Protein AF-A0A9Q4IQU4-F1 (afdb_monomer)

pLDDT: mean 71.49, std 17.27, range [38.03, 88.25]

Sequence (71 aa):
MDGEQVCRYLGISGRTLQRLRSDHVITCSTINRKLYYSLTEIRRVLKERSPVGLYHPERLVEHSRFDKSGF

InterPro domains:
  IPR009061 Putative DNA-binding domain superfamily [SSF46955] (3-49)
  IPR041657 Helix-turn-helix domain, group 17 [PF12728] (4-50)

Secondary structure (DSSP, 8-state):
--HHHHHHHHT--HHHHHHHHHTTSS-EEEETTEEEE-HHHHHHHHHHH-SS----GGGSGGG-SS-----

Nearest PDB structures (foldseek):
  6ama-assembly1_B  T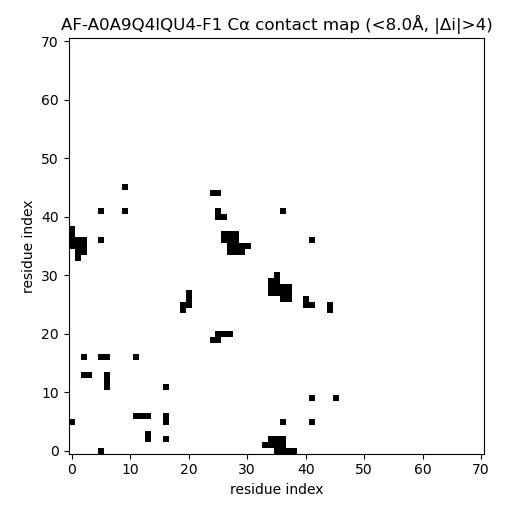M=8.020E-01  e=2.204E-01  Streptomyces venezuelae
  6amk-assembly1_B  TM=8.326E-01  e=3.080E-01  Streptomyces venezuelae
  8csh-assembly1_A  TM=7.474E-01  e=1.803E-01  unidentified plasmid
  2zhg-assembly1_A-2  TM=8.744E-01  e=4.603E-01  Escherichia coli K-12
  5gpe-assembly3_F  TM=8.156E-01  e=3.521E-01  Cupriavidus metallidurans CH34

Organism: Bacteroides fragilis (NCBI:txid817)

Foldseek 3Di:
DALVVLCVQLVHDSVVVVVCVVVVLFDWDQDPNGTHGDPVSSVVSSVVPDPDPPRDCVVVPPPPPPPDDDD

Solvent-accessible surface area (backbone atoms only — not comparable to full-atom values): 4616 Å² total; per-residue (Å²): 81,46,65,67,58,48,23,65,70,70,73,45,53,68,69,54,55,50,46,33,44,75,71,65,68,44,70,68,50,77,54,95,93,39,63,30,38,50,70,68,46,54,54,49,48,47,63,74,72,46,95,58,94,82,68,77,69,84,74,61,72,83,67,84,83,78,84,88,70,85,134

Structure (mmCIF, N/CA/C/O backbone):
data_AF-A0A9Q4IQU4-F1
#
_entry.id   AF-A0A9Q4IQU4-F1
#
loop_
_atom_site.group_PDB
_atom_site.id
_atom_site.type_symbol
_atom_site.label_atom_id
_atom_site.label_alt_id
_atom_site.label_comp_id
_atom_site.label_asym_id
_atom_site.label_entity_id
_atom_site.label_seq_id
_atom_site.pdbx_PDB_ins_code
_atom_site.Cartn_x
_atom_site.Cartn_y
_atom_site.Cartn_z
_atom_site.occupancy
_atom_site.B_iso_or_equiv
_atom_site.auth_seq_id
_atom_site.auth_comp_id
_atom_site.auth_asym_id
_atom_site.auth_atom_id
_atom_site.pdbx_PDB_model_num
ATOM 1 N N . MET A 1 1 ? 0.964 4.389 -7.582 1.00 76.81 1 MET A N 1
ATOM 2 C CA . MET A 1 1 ? 1.019 5.381 -6.483 1.00 76.81 1 MET A CA 1
ATOM 3 C C . MET A 1 1 ? 2.113 5.007 -5.499 1.00 76.81 1 MET A C 1
ATOM 5 O O . MET A 1 1 ? 2.254 3.824 -5.207 1.00 76.81 1 MET A O 1
ATOM 9 N N . ASP A 1 2 ? 2.889 5.969 -5.015 1.00 85.38 2 ASP A N 1
ATOM 10 C CA . ASP A 1 2 ? 3.914 5.762 -3.976 1.00 85.38 2 ASP A CA 1
ATOM 11 C C . ASP A 1 2 ? 3.303 5.734 -2.563 1.00 85.38 2 ASP A C 1
ATOM 13 O O . ASP A 1 2 ? 2.167 6.149 -2.339 1.00 85.38 2 ASP A O 1
ATOM 17 N N . GLY A 1 3 ? 4.055 5.196 -1.596 1.00 81.94 3 GLY A N 1
ATOM 18 C CA . GLY A 1 3 ? 3.559 4.940 -0.239 1.00 81.94 3 GLY A CA 1
ATOM 19 C C . GLY A 1 3 ? 3.041 6.180 0.497 1.00 81.94 3 GLY A C 1
ATOM 20 O O . GLY A 1 3 ? 2.097 6.070 1.273 1.00 81.94 3 GLY A O 1
ATOM 21 N N . GLU A 1 4 ? 3.600 7.359 0.227 1.00 83.81 4 GLU A N 1
ATOM 22 C CA . GLU A 1 4 ? 3.131 8.612 0.825 1.00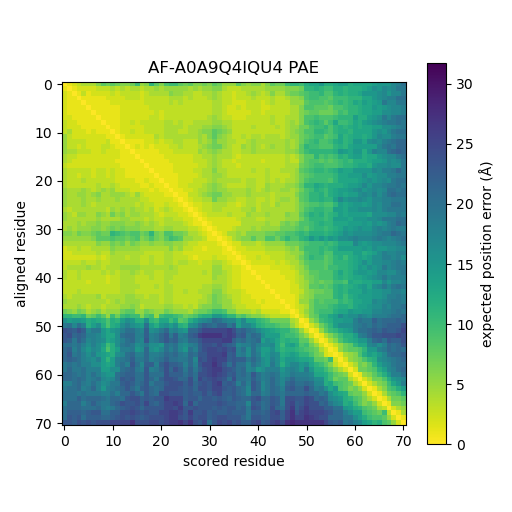 83.81 4 GLU A CA 1
ATOM 23 C C . GLU A 1 4 ? 1.756 9.030 0.286 1.00 83.81 4 GLU A C 1
ATOM 25 O O . GLU A 1 4 ? 0.872 9.391 1.066 1.00 83.81 4 GLU A O 1
ATOM 30 N N . GLN A 1 5 ? 1.544 8.928 -1.031 1.00 84.56 5 GLN A N 1
ATOM 31 C CA . GLN A 1 5 ? 0.227 9.144 -1.632 1.00 84.56 5 GLN A CA 1
ATOM 32 C C . GLN A 1 5 ? -0.798 8.161 -1.070 1.00 84.56 5 GLN A C 1
ATOM 34 O O . GLN A 1 5 ? -1.905 8.567 -0.735 1.00 84.56 5 GLN A O 1
ATOM 39 N N . VAL A 1 6 ? -0.422 6.892 -0.885 1.00 83.00 6 VAL A N 1
ATOM 40 C CA . VAL A 1 6 ? -1.314 5.885 -0.290 1.00 83.00 6 VAL A CA 1
ATOM 41 C C . VAL A 1 6 ? -1.666 6.213 1.158 1.00 83.00 6 VAL A C 1
ATOM 43 O O . VAL A 1 6 ? -2.827 6.097 1.534 1.00 83.00 6 VAL A O 1
ATOM 46 N N . CYS A 1 7 ? -0.700 6.655 1.966 1.00 83.75 7 CYS A N 1
ATOM 47 C CA . CYS A 1 7 ? -0.950 7.071 3.349 1.00 83.75 7 CYS A CA 1
ATOM 48 C 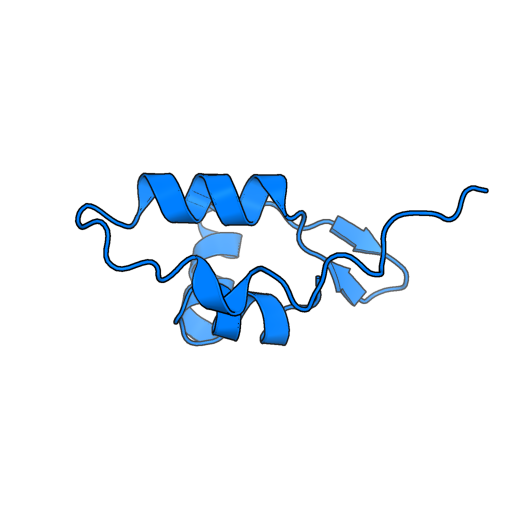C . CYS A 1 7 ? -1.937 8.241 3.411 1.00 83.75 7 CYS A C 1
ATOM 50 O O . CYS A 1 7 ? -2.906 8.191 4.167 1.00 83.75 7 CYS A O 1
ATOM 52 N N . ARG A 1 8 ? -1.729 9.261 2.567 1.00 83.25 8 ARG A N 1
ATOM 53 C CA . ARG A 1 8 ? -2.635 10.412 2.449 1.00 83.25 8 ARG A CA 1
ATOM 54 C C . ARG A 1 8 ? -4.021 10.002 1.968 1.00 83.25 8 ARG A C 1
ATOM 56 O O . ARG A 1 8 ? -5.010 10.493 2.496 1.00 83.25 8 ARG A O 1
ATOM 63 N N . TYR A 1 9 ? -4.081 9.095 0.998 1.00 77.94 9 TYR A N 1
ATOM 64 C CA . TYR A 1 9 ? -5.335 8.639 0.419 1.00 77.94 9 TYR A CA 1
ATOM 65 C C . TYR A 1 9 ? -6.136 7.782 1.391 1.00 77.94 9 TYR A C 1
ATOM 67 O O . TYR A 1 9 ? -7.330 7.983 1.500 1.00 77.94 9 TYR A O 1
ATOM 75 N N . LEU A 1 10 ? -5.492 6.862 2.112 1.00 78.38 10 LEU A N 1
ATOM 76 C CA . LEU A 1 10 ? -6.142 6.001 3.102 1.00 78.38 10 LEU A CA 1
ATOM 77 C C . LEU A 1 10 ? -6.367 6.704 4.457 1.00 78.38 10 LEU A C 1
ATOM 79 O O . LEU A 1 10 ? -7.047 6.152 5.321 1.00 78.38 10 LEU A O 1
ATOM 83 N N . GLY A 1 11 ? -5.784 7.890 4.669 1.00 79.25 11 GLY A N 1
ATOM 84 C CA . GLY A 1 11 ? -5.820 8.593 5.955 1.00 79.25 11 GLY A CA 1
ATOM 85 C C . GLY A 1 11 ? -5.067 7.852 7.065 1.00 79.25 11 GLY A C 1
ATOM 86 O O . GLY A 1 11 ? -5.449 7.928 8.230 1.00 79.25 11 GLY A O 1
ATOM 87 N N . ILE A 1 12 ? -4.021 7.099 6.715 1.00 79.81 12 ILE A N 1
ATOM 88 C CA . ILE A 1 12 ? -3.273 6.248 7.648 1.00 79.81 12 ILE A CA 1
ATOM 89 C C . ILE A 1 12 ? -1.804 6.654 7.742 1.00 79.81 12 ILE A C 1
ATOM 91 O O . ILE A 1 12 ? -1.216 7.179 6.800 1.00 79.81 12 ILE A O 1
ATOM 95 N N . SER A 1 13 ? -1.168 6.312 8.859 1.00 80.06 13 SER A N 1
ATOM 96 C CA . SER A 1 13 ? 0.279 6.455 9.019 1.00 80.06 13 SER A CA 1
ATOM 97 C C . SER A 1 13 ? 1.048 5.380 8.243 1.00 80.06 13 SER A C 1
ATOM 99 O O . SER A 1 13 ? 0.577 4.251 8.079 1.00 80.06 13 SER A O 1
ATOM 101 N N . GLY A 1 14 ? 2.305 5.667 7.886 1.00 82.00 14 GLY A N 1
ATOM 102 C CA . GLY A 1 14 ? 3.194 4.693 7.232 1.00 82.00 14 GLY A CA 1
ATOM 103 C C . GLY A 1 14 ? 3.373 3.383 8.015 1.00 82.00 14 GLY A C 1
ATOM 104 O O . GLY A 1 14 ? 3.531 2.321 7.418 1.00 82.00 14 GLY A O 1
ATOM 105 N N . ARG A 1 15 ? 3.258 3.418 9.352 1.00 80.88 15 ARG A N 1
ATOM 106 C CA . ARG A 1 15 ? 3.242 2.215 10.207 1.00 80.88 15 ARG A CA 1
ATOM 107 C C . ARG A 1 15 ? 2.027 1.320 9.946 1.00 80.88 15 ARG A C 1
ATOM 109 O O . ARG A 1 15 ? 2.165 0.101 9.922 1.00 80.88 15 ARG A O 1
ATOM 116 N N . THR A 1 16 ? 0.857 1.908 9.716 1.00 83.88 16 THR A N 1
ATOM 117 C CA . THR A 1 16 ? -0.361 1.172 9.356 1.00 83.88 16 THR A CA 1
ATOM 118 C C . THR A 1 16 ? -0.260 0.619 7.940 1.00 83.88 16 THR A C 1
ATOM 120 O O . THR A 1 16 ? -0.638 -0.527 7.721 1.00 83.88 16 THR A O 1
ATOM 123 N N . LEU A 1 17 ? 0.314 1.379 7.000 1.00 85.19 17 LEU A N 1
ATOM 124 C CA . LEU A 1 17 ? 0.577 0.890 5.643 1.00 85.19 17 LEU A CA 1
ATOM 125 C C . LEU A 1 17 ? 1.548 -0.301 5.642 1.00 85.19 17 LEU A C 1
ATOM 127 O O . LEU A 1 17 ? 1.348 -1.273 4.919 1.00 85.19 17 LEU A O 1
ATOM 131 N N . GLN A 1 18 ? 2.574 -0.259 6.493 1.00 85.81 18 GLN A N 1
ATOM 132 C CA . GLN A 1 18 ? 3.499 -1.376 6.660 1.00 85.81 18 GLN A CA 1
ATOM 133 C C . GLN A 1 18 ? 2.802 -2.614 7.237 1.00 85.81 18 GLN A C 1
ATOM 135 O O . GLN A 1 18 ? 3.015 -3.700 6.707 1.00 85.81 18 GLN A O 1
ATOM 140 N N . ARG A 1 19 ? 1.940 -2.456 8.255 1.00 85.50 19 ARG A N 1
ATOM 141 C CA . ARG A 1 19 ? 1.109 -3.554 8.786 1.00 85.50 19 ARG A CA 1
ATOM 142 C C . ARG A 1 19 ? 0.220 -4.154 7.703 1.00 85.50 19 ARG A C 1
ATOM 144 O O . ARG A 1 19 ? 0.332 -5.336 7.442 1.00 85.50 19 ARG A O 1
ATOM 151 N N . LEU A 1 20 ? -0.537 -3.324 6.981 1.00 84.38 20 LEU A N 1
ATOM 152 C CA . LEU A 1 20 ? -1.381 -3.752 5.856 1.00 84.38 20 LEU A CA 1
ATOM 153 C C . LEU A 1 20 ? -0.630 -4.617 4.838 1.00 84.38 20 LEU A C 1
ATOM 155 O O . LEU A 1 20 ? -1.188 -5.570 4.302 1.00 84.38 20 LEU A O 1
ATOM 159 N N . ARG A 1 21 ? 0.633 -4.285 4.568 1.00 85.00 21 ARG A N 1
ATOM 160 C CA . ARG A 1 21 ? 1.480 -5.057 3.660 1.00 85.00 21 ARG A CA 1
ATOM 161 C C . ARG A 1 21 ? 1.935 -6.382 4.282 1.00 85.00 21 ARG A C 1
ATOM 163 O O . ARG A 1 21 ? 1.904 -7.409 3.606 1.00 85.00 21 ARG A O 1
ATOM 170 N N . SER A 1 22 ? 2.353 -6.359 5.549 1.00 85.69 22 SER A N 1
ATOM 171 C CA . SER A 1 22 ? 2.747 -7.559 6.302 1.00 85.69 22 SER A CA 1
ATOM 172 C C . SER A 1 22 ? 1.585 -8.536 6.493 1.00 85.69 22 SER A C 1
ATOM 174 O O . SER A 1 22 ? 1.784 -9.735 6.367 1.00 85.69 22 SER A O 1
ATOM 176 N N . ASP A 1 23 ? 0.380 -8.018 6.722 1.00 85.44 23 ASP A N 1
ATOM 177 C CA . ASP A 1 23 ? -0.870 -8.774 6.854 1.00 85.44 23 ASP A CA 1
ATOM 178 C C . ASP A 1 23 ? -1.455 -9.200 5.489 1.00 85.44 23 ASP A C 1
ATOM 180 O O . ASP A 1 23 ? -2.540 -9.768 5.433 1.00 85.44 23 ASP A O 1
ATOM 184 N N . HIS A 1 24 ? -0.773 -8.888 4.376 1.00 83.88 24 HIS A N 1
ATOM 185 C CA . HIS A 1 24 ? -1.217 -9.159 2.997 1.00 83.88 24 HIS A CA 1
ATOM 186 C C . HIS A 1 24 ? -2.610 -8.605 2.647 1.00 83.88 24 HIS A C 1
ATOM 188 O O . HIS A 1 24 ? -3.274 -9.080 1.729 1.00 83.88 24 HIS A O 1
ATOM 194 N N . VAL A 1 25 ? -3.030 -7.545 3.340 1.00 84.75 25 VAL A N 1
ATOM 195 C CA . VAL A 1 25 ? -4.288 -6.831 3.083 1.00 84.75 25 VAL A CA 1
ATOM 196 C C . VAL A 1 25 ? -4.161 -5.920 1.863 1.00 84.75 25 VAL A C 1
ATOM 198 O O . VAL A 1 25 ? -5.137 -5.713 1.151 1.00 84.75 25 VAL A O 1
ATOM 201 N N . ILE A 1 26 ? -2.968 -5.361 1.622 1.00 84.31 26 ILE A N 1
ATOM 202 C CA . ILE A 1 26 ? -2.691 -4.528 0.447 1.00 84.31 26 ILE A CA 1
ATOM 203 C C . ILE A 1 26 ? -1.537 -5.096 -0.374 1.00 84.31 26 ILE A C 1
ATOM 205 O O . ILE A 1 26 ? -0.421 -5.294 0.119 1.00 84.31 26 ILE A O 1
ATOM 209 N N . THR A 1 27 ? -1.799 -5.299 -1.657 1.00 85.94 27 THR A N 1
ATOM 210 C CA . THR A 1 27 ? -0.811 -5.769 -2.623 1.00 85.94 27 THR A CA 1
ATOM 211 C C . THR A 1 27 ? -0.055 -4.583 -3.215 1.00 85.94 27 THR A C 1
ATOM 213 O O . THR A 1 27 ? -0.640 -3.585 -3.645 1.00 85.94 27 THR A O 1
ATOM 216 N N . CYS A 1 28 ? 1.271 -4.694 -3.268 1.00 86.12 28 CYS A N 1
ATOM 217 C CA . CYS A 1 28 ? 2.144 -3.717 -3.910 1.00 86.12 28 CYS A CA 1
ATOM 218 C C . CYS A 1 28 ? 3.036 -4.386 -4.954 1.00 86.12 28 CYS A C 1
ATOM 220 O O . CYS A 1 28 ? 3.461 -5.527 -4.787 1.00 86.12 28 CYS A O 1
ATOM 222 N N . SER A 1 29 ? 3.356 -3.654 -6.015 1.00 85.00 29 SER A N 1
ATOM 223 C CA . SER A 1 29 ? 4.306 -4.061 -7.047 1.00 85.00 29 SER A CA 1
ATOM 224 C C . SER A 1 29 ? 5.609 -3.289 -6.886 1.00 85.00 29 SER A C 1
ATOM 226 O O . SER A 1 29 ? 5.600 -2.080 -6.653 1.00 85.00 29 SER A O 1
ATOM 228 N N . THR A 1 30 ? 6.739 -3.971 -7.028 1.00 87.38 30 THR A N 1
ATOM 229 C CA . THR A 1 30 ? 8.052 -3.321 -7.011 1.00 87.38 30 THR A CA 1
ATOM 230 C C . THR A 1 30 ? 8.466 -3.009 -8.442 1.00 87.38 30 THR A C 1
ATOM 232 O O . THR A 1 30 ? 8.666 -3.921 -9.236 1.00 87.38 30 THR A O 1
ATOM 235 N N . ILE A 1 31 ? 8.616 -1.728 -8.772 1.00 88.25 31 ILE A N 1
ATOM 236 C CA . ILE A 1 31 ? 9.060 -1.260 -10.090 1.00 88.25 31 ILE A CA 1
ATOM 237 C C . ILE A 1 31 ? 10.281 -0.372 -9.853 1.00 88.25 31 ILE A C 1
ATOM 239 O O . ILE A 1 31 ? 10.223 0.558 -9.051 1.00 88.25 31 ILE A O 1
ATOM 243 N N . ASN A 1 32 ? 11.410 -0.650 -10.509 1.00 85.69 32 ASN A N 1
ATOM 244 C CA . ASN A 1 32 ? 12.645 0.136 -10.348 1.00 85.69 32 ASN A CA 1
ATOM 245 C C . ASN A 1 32 ? 13.071 0.334 -8.874 1.00 85.69 32 ASN A C 1
ATOM 247 O O . ASN A 1 32 ? 13.382 1.446 -8.449 1.00 85.69 32 ASN A O 1
ATOM 251 N N . ARG A 1 33 ? 13.040 -0.741 -8.068 1.00 84.62 33 ARG A N 1
ATOM 252 C CA . ARG A 1 33 ? 13.338 -0.741 -6.612 1.00 84.62 33 ARG A CA 1
ATOM 253 C C . ARG A 1 33 ? 12.422 0.148 -5.756 1.00 84.62 33 ARG A C 1
ATOM 255 O O . ARG A 1 33 ? 12.638 0.262 -4.552 1.00 84.62 33 ARG A O 1
ATOM 262 N N . LYS A 1 34 ? 11.389 0.749 -6.347 1.00 82.94 34 LYS A N 1
ATOM 263 C CA . LYS A 1 34 ? 10.356 1.513 -5.650 1.00 82.94 34 LYS A CA 1
ATOM 264 C C . LYS A 1 34 ? 9.084 0.684 -5.555 1.00 82.94 34 LYS A C 1
ATOM 266 O O . LYS A 1 34 ? 8.740 -0.072 -6.458 1.00 82.94 34 LYS A O 1
ATOM 271 N N . LEU A 1 35 ? 8.394 0.827 -4.433 1.00 84.19 35 LEU A N 1
ATOM 272 C CA . LEU A 1 35 ? 7.130 0.152 -4.179 1.00 84.19 35 LEU A CA 1
ATOM 273 C C . LEU A 1 35 ? 5.989 1.024 -4.679 1.00 84.19 35 LEU A C 1
ATOM 275 O O . LEU A 1 35 ? 5.856 2.177 -4.261 1.00 84.19 35 LEU A O 1
ATOM 279 N N . TYR A 1 36 ? 5.157 0.443 -5.529 1.00 85.69 36 TYR A N 1
ATOM 280 C CA . TYR A 1 36 ? 3.979 1.082 -6.077 1.00 85.69 36 TYR A CA 1
ATOM 281 C C . TYR A 1 36 ? 2.730 0.293 -5.727 1.00 85.69 36 TYR A C 1
ATOM 283 O O . TYR A 1 36 ? 2.699 -0.935 -5.747 1.00 85.69 36 TYR A O 1
ATOM 291 N N . TYR A 1 37 ? 1.678 1.037 -5.431 1.00 85.94 37 TYR A N 1
ATOM 292 C CA . TYR A 1 37 ? 0.358 0.512 -5.138 1.00 85.94 37 TYR A CA 1
ATOM 293 C C . TYR A 1 37 ? -0.582 0.825 -6.297 1.00 85.94 37 TYR A C 1
ATOM 295 O O . TYR A 1 37 ? -0.527 1.922 -6.878 1.00 85.94 37 TYR A O 1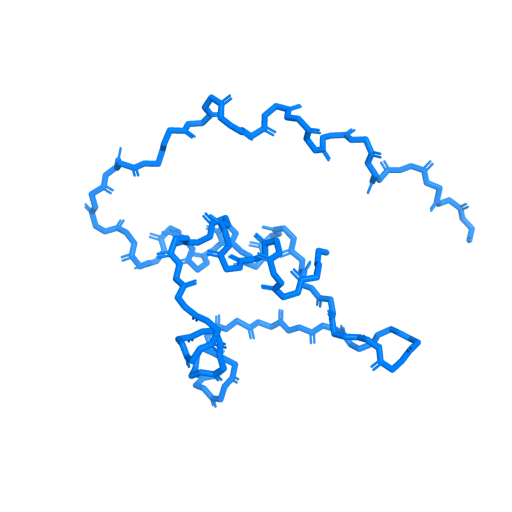
ATOM 303 N N . SER A 1 38 ? -1.433 -0.151 -6.612 1.00 85.31 38 SER A N 1
ATOM 304 C CA . SER A 1 38 ? -2.510 -0.011 -7.588 1.00 85.31 38 SER A CA 1
ATOM 305 C C . SER A 1 38 ? -3.699 0.710 -6.962 1.00 85.31 38 SER A C 1
ATOM 307 O O . SER A 1 38 ? -4.076 0.439 -5.822 1.00 85.31 38 SER A O 1
ATOM 309 N N . LEU A 1 39 ? -4.332 1.589 -7.738 1.00 81.06 39 LEU A N 1
ATOM 310 C CA . LEU A 1 39 ? -5.578 2.251 -7.351 1.00 81.06 39 LEU A CA 1
ATOM 311 C C . LEU A 1 39 ? -6.689 1.246 -7.020 1.00 81.06 39 LEU A C 1
ATOM 313 O O . LEU A 1 39 ? -7.483 1.494 -6.115 1.00 81.06 39 LEU A O 1
ATOM 317 N N . THR A 1 40 ? -6.738 0.114 -7.725 1.00 82.75 40 THR A N 1
ATOM 318 C CA . THR A 1 40 ? -7.742 -0.936 -7.503 1.00 82.75 40 THR A CA 1
ATOM 319 C C . THR A 1 40 ? -7.608 -1.544 -6.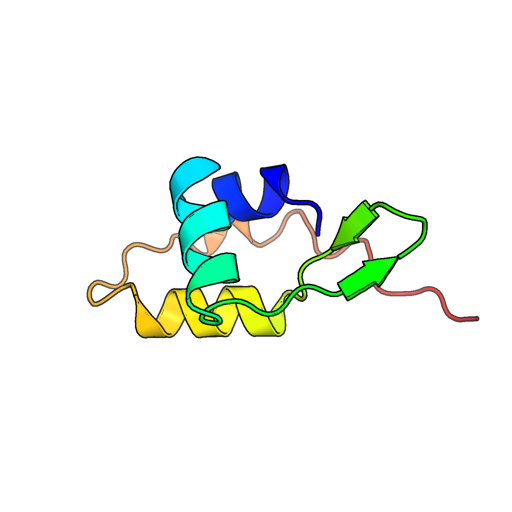111 1.00 82.75 40 THR A C 1
ATOM 321 O O . THR A 1 40 ? -8.603 -1.687 -5.405 1.00 82.75 40 THR A O 1
ATOM 324 N N . GLU A 1 41 ? -6.374 -1.824 -5.686 1.00 83.06 41 GLU A N 1
ATOM 325 C CA . GLU A 1 41 ? -6.097 -2.355 -4.348 1.00 83.06 41 GLU A CA 1
ATOM 326 C C . GLU A 1 41 ? -6.402 -1.330 -3.262 1.00 83.06 41 GLU A C 1
ATOM 328 O O . GLU A 1 41 ? -7.075 -1.650 -2.286 1.00 83.06 41 GLU A O 1
ATOM 333 N N . ILE A 1 42 ? -6.002 -0.071 -3.459 1.00 82.31 42 ILE A N 1
ATOM 334 C CA . ILE A 1 42 ? -6.317 0.997 -2.503 1.00 82.31 42 ILE A CA 1
ATOM 335 C C . ILE A 1 42 ? -7.835 1.134 -2.339 1.00 82.31 42 ILE A C 1
ATOM 337 O O . ILE A 1 42 ? -8.319 1.168 -1.212 1.00 82.31 42 ILE A O 1
ATOM 341 N N . ARG A 1 43 ? -8.601 1.142 -3.439 1.00 82.50 43 ARG A N 1
ATOM 342 C CA . ARG A 1 43 ? -10.074 1.195 -3.409 1.00 82.50 43 ARG A CA 1
ATOM 343 C C . ARG A 1 43 ? -10.698 -0.007 -2.700 1.00 82.50 43 ARG A C 1
ATOM 345 O O . ARG A 1 43 ? -11.687 0.164 -1.990 1.00 82.50 43 ARG A O 1
ATOM 352 N N . ARG A 1 44 ? -10.144 -1.209 -2.879 1.00 83.81 44 ARG A N 1
ATOM 353 C CA . ARG A 1 44 ? -10.616 -2.422 -2.200 1.00 83.81 44 ARG A CA 1
ATOM 354 C C . ARG A 1 44 ? -10.418 -2.320 -0.690 1.00 83.81 44 ARG A C 1
ATOM 356 O O . ARG A 1 44 ? -11.386 -2.462 0.051 1.00 83.81 44 ARG A O 1
ATOM 363 N N . VAL A 1 45 ? -9.196 -2.012 -0.252 1.00 79.56 45 VAL 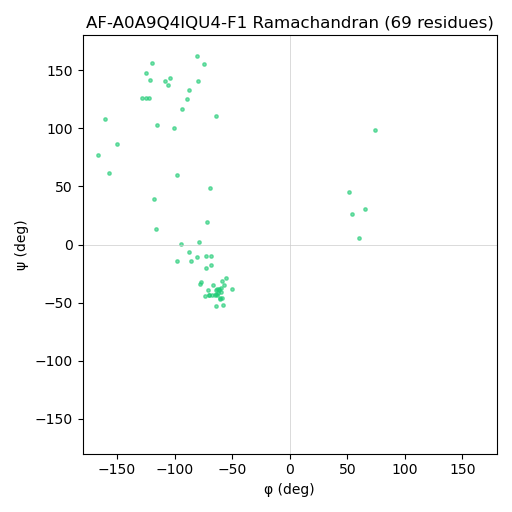A N 1
ATOM 364 C CA . VAL A 1 45 ? -8.854 -1.860 1.174 1.00 79.56 45 VAL A CA 1
ATOM 365 C C . VAL A 1 45 ? -9.695 -0.763 1.818 1.00 79.56 45 VAL A C 1
ATOM 367 O O . VAL A 1 45 ? -10.151 -0.905 2.952 1.00 79.56 45 VAL A O 1
ATOM 370 N N . LEU A 1 46 ? -9.950 0.310 1.073 1.00 78.38 46 LEU A N 1
ATOM 371 C CA . LEU A 1 46 ? -10.801 1.403 1.508 1.00 78.38 46 LEU A CA 1
ATOM 372 C C . LEU A 1 46 ? -12.235 0.965 1.796 1.00 78.38 46 LEU A C 1
ATOM 374 O O . LEU A 1 46 ? -12.800 1.313 2.833 1.00 78.38 46 LEU A O 1
ATOM 378 N N . LYS A 1 47 ? -12.805 0.182 0.880 1.00 77.44 47 LYS A N 1
ATOM 379 C CA . LYS A 1 47 ? -14.161 -0.351 1.001 1.00 77.44 47 LYS A CA 1
ATOM 380 C C . LYS A 1 47 ? -14.280 -1.355 2.148 1.00 77.44 47 LYS A C 1
ATOM 382 O O . LYS A 1 47 ? -15.319 -1.412 2.791 1.00 77.44 47 LYS A O 1
ATOM 387 N N . GLU A 1 48 ? -13.233 -2.135 2.396 1.00 76.25 48 GLU A N 1
ATOM 388 C CA . GLU A 1 48 ? -13.224 -3.173 3.431 1.00 76.25 48 GLU A CA 1
ATOM 389 C C . GLU A 1 48 ? -13.029 -2.599 4.844 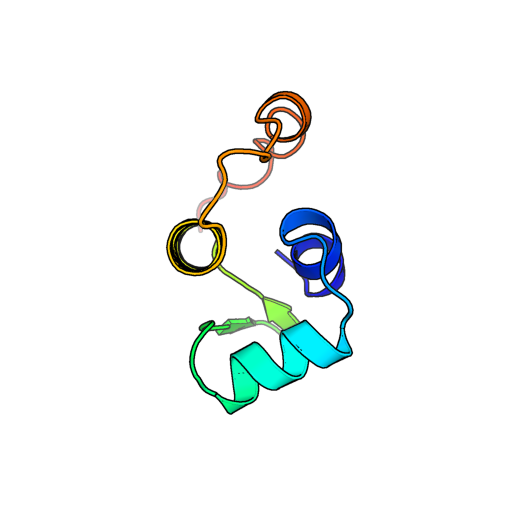1.00 76.25 48 GLU A C 1
ATOM 391 O O . GLU A 1 48 ? -13.601 -3.113 5.802 1.00 76.25 48 GLU A O 1
ATOM 396 N N . ARG A 1 49 ? -12.250 -1.516 4.989 1.00 67.69 49 ARG A N 1
ATOM 397 C CA . ARG A 1 49 ? -11.906 -0.945 6.304 1.00 67.69 49 ARG A CA 1
ATOM 398 C C . ARG A 1 49 ? -12.749 0.239 6.760 1.00 67.69 49 ARG A C 1
ATOM 400 O O . ARG A 1 49 ? -12.671 0.580 7.938 1.00 67.69 49 ARG A O 1
ATOM 407 N N . SER A 1 50 ? -13.527 0.872 5.884 1.00 57.94 50 SER A N 1
ATOM 408 C CA . SER A 1 50 ? -14.400 1.982 6.276 1.00 57.94 50 SER A CA 1
ATOM 409 C C . SER A 1 50 ? -15.846 1.500 6.448 1.00 57.94 50 SER A C 1
ATOM 411 O O . SER A 1 50 ? -16.555 1.381 5.450 1.00 57.94 50 SER A O 1
ATOM 413 N N . PRO A 1 51 ? -16.335 1.255 7.681 1.00 48.59 51 PRO A N 1
ATOM 414 C CA . PRO A 1 51 ? -17.752 0.959 7.917 1.00 48.59 51 PRO A CA 1
ATOM 415 C C . PRO A 1 51 ? -18.650 2.200 7.774 1.00 48.59 51 PRO A C 1
ATOM 417 O O . PRO A 1 51 ? -19.871 2.088 7.770 1.00 48.59 51 PRO A O 1
ATOM 420 N N . VAL A 1 52 ? -18.059 3.393 7.663 1.00 45.44 52 VAL A N 1
ATOM 421 C CA . VAL A 1 52 ? -18.763 4.676 7.605 1.00 45.44 52 VAL A CA 1
ATOM 422 C C . VAL A 1 52 ? -18.279 5.472 6.399 1.00 45.44 52 VAL A C 1
ATOM 424 O O . VAL A 1 52 ? -17.081 5.663 6.201 1.00 45.44 52 VAL A O 1
ATOM 427 N N . GLY A 1 53 ? -19.219 5.897 5.558 1.00 46.78 53 GLY A N 1
ATOM 428 C CA . GLY A 1 53 ? -19.001 6.606 4.295 1.00 46.78 53 GLY A CA 1
ATOM 429 C C . GLY A 1 53 ? -18.465 8.035 4.429 1.00 46.78 53 GLY A C 1
ATOM 430 O O . GLY A 1 53 ? -18.981 8.937 3.783 1.00 46.78 53 GLY A O 1
ATOM 431 N N . LEU A 1 54 ? -17.423 8.257 5.229 1.00 41.69 54 LEU A N 1
ATOM 432 C CA . LEU A 1 54 ? -16.688 9.523 5.291 1.00 41.69 54 LEU A CA 1
ATOM 433 C C . LEU A 1 54 ? -15.425 9.438 4.430 1.00 41.69 54 LEU A C 1
ATOM 435 O O . LEU A 1 54 ? -14.304 9.585 4.903 1.00 41.69 54 LEU A O 1
ATOM 439 N N . TYR A 1 55 ? -15.624 9.185 3.140 1.00 51.53 55 TYR A N 1
ATOM 440 C CA . TYR A 1 55 ? -14.611 9.424 2.120 1.00 51.53 55 TYR A CA 1
ATOM 441 C C . TYR A 1 55 ? -15.142 10.500 1.196 1.00 51.53 55 TYR A C 1
ATOM 443 O O . TYR A 1 55 ? -16.003 10.220 0.372 1.00 51.53 55 TYR A O 1
ATOM 451 N N . HIS A 1 56 ? -14.655 11.733 1.359 1.00 49.38 56 HIS A N 1
ATOM 452 C CA . HIS A 1 56 ? -14.977 12.828 0.447 1.00 49.38 56 HIS A CA 1
ATOM 453 C C . HIS A 1 56 ? -14.407 12.497 -0.944 1.00 49.38 56 HIS A C 1
ATOM 455 O O . HIS A 1 56 ? -13.183 12.519 -1.119 1.00 49.38 56 HIS A O 1
ATOM 461 N N . PRO A 1 57 ? -15.252 12.221 -1.955 1.00 48.81 57 PRO A N 1
ATOM 462 C CA . PRO A 1 57 ? -14.798 11.982 -3.326 1.00 48.81 57 PRO A CA 1
ATOM 463 C C . PRO A 1 57 ? -14.225 13.254 -3.980 1.00 48.81 57 PRO A C 1
ATOM 465 O O . PRO A 1 57 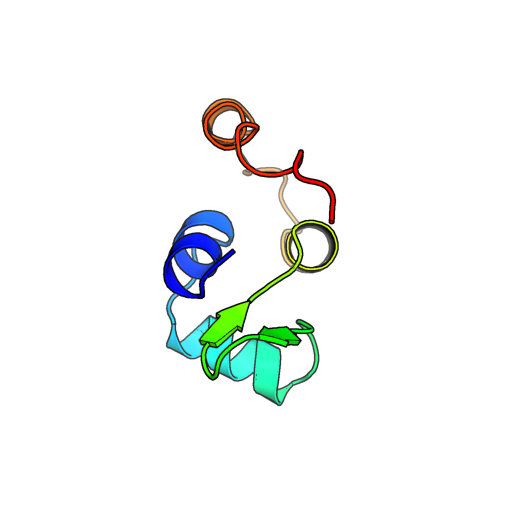? -13.595 13.183 -5.030 1.00 48.81 57 PRO A O 1
ATOM 468 N N . GLU A 1 58 ? -14.388 14.414 -3.342 1.00 44.72 58 GLU A N 1
ATOM 469 C CA . GLU A 1 58 ? -14.023 15.741 -3.852 1.00 44.72 58 GLU A CA 1
ATOM 470 C C . GLU A 1 58 ? -12.505 15.958 -3.981 1.00 44.72 58 GLU A C 1
ATOM 472 O O . GLU A 1 58 ? -12.065 16.829 -4.721 1.00 44.72 58 GLU A O 1
ATOM 477 N N . ARG A 1 59 ? -11.677 15.133 -3.320 1.00 44.91 59 ARG A N 1
ATOM 478 C CA . ARG A 1 59 ? -10.206 15.147 -3.475 1.00 44.91 59 ARG A CA 1
ATOM 479 C C . ARG A 1 59 ? -9.675 14.143 -4.504 1.00 44.91 59 ARG A C 1
ATOM 481 O O . ARG A 1 59 ? -8.467 14.051 -4.713 1.00 44.91 59 ARG A O 1
ATOM 488 N N . LEU A 1 60 ? -10.561 13.382 -5.147 1.00 48.78 60 LEU A N 1
ATOM 489 C CA . LEU A 1 60 ? -10.210 12.316 -6.092 1.00 48.78 60 LEU A CA 1
ATOM 490 C C . LEU A 1 60 ? -10.004 12.835 -7.528 1.00 48.78 60 LEU A C 1
ATOM 492 O O . LEU A 1 60 ? -9.425 12.130 -8.350 1.00 48.78 60 LEU A O 1
ATOM 496 N N . VAL A 1 61 ? -10.432 14.069 -7.817 1.00 48.66 61 VAL A N 1
ATOM 497 C CA . VAL A 1 61 ? -10.381 14.684 -9.157 1.00 48.66 61 VAL A CA 1
ATOM 498 C C . VAL A 1 61 ? -8.965 15.083 -9.605 1.00 48.66 61 VAL A C 1
ATOM 500 O O . VAL A 1 61 ? -8.704 15.156 -10.798 1.00 48.66 61 VAL A O 1
ATOM 503 N N . GLU A 1 62 ? -8.004 15.238 -8.695 1.00 44.22 62 GLU A N 1
ATOM 504 C CA . GLU A 1 62 ? -6.714 15.867 -9.037 1.00 44.22 62 GLU A CA 1
ATOM 505 C C . GLU A 1 62 ? -5.641 14.897 -9.582 1.00 44.22 62 GLU A C 1
ATOM 507 O O . GLU A 1 62 ? -4.578 15.336 -10.010 1.00 44.22 62 GLU A O 1
ATOM 512 N N . HIS A 1 63 ? -5.876 13.576 -9.590 1.00 46.28 63 HIS A N 1
ATOM 513 C CA . HIS A 1 63 ? -4.849 12.590 -9.987 1.00 46.28 63 HIS A CA 1
ATOM 514 C C . HIS A 1 63 ? -5.191 11.775 -11.244 1.00 46.28 63 HIS A C 1
ATO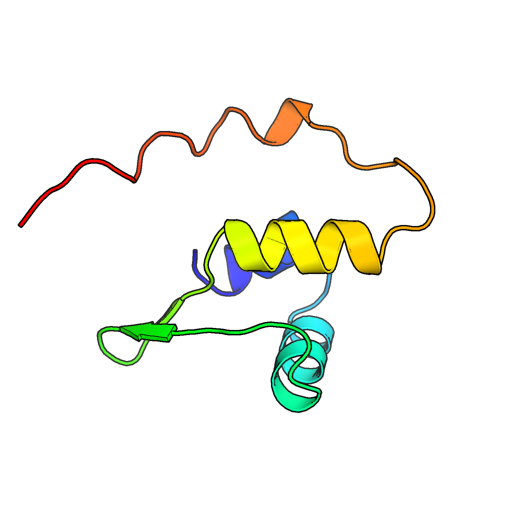M 516 O O . HIS A 1 63 ? -4.482 10.821 -11.566 1.00 46.28 63 HIS A O 1
ATOM 522 N N . SER A 1 64 ? -6.205 12.163 -12.027 1.00 41.25 64 SER A N 1
ATOM 523 C CA . SER A 1 64 ? -6.522 11.512 -13.313 1.00 41.25 64 SER A CA 1
ATOM 524 C C . SER A 1 64 ? -5.515 11.811 -14.436 1.00 41.25 64 SER A C 1
ATOM 526 O O . SER A 1 64 ? -5.829 11.639 -15.612 1.00 41.25 64 SER A O 1
ATOM 528 N N . ARG A 1 65 ? -4.299 12.260 -14.111 1.00 44.47 65 ARG A N 1
ATOM 529 C CA . ARG A 1 65 ? -3.273 12.616 -15.091 1.00 44.47 65 ARG A CA 1
ATOM 530 C C . ARG A 1 65 ? -2.021 11.754 -14.966 1.00 44.47 65 ARG A C 1
ATOM 532 O O . ARG A 1 65 ? -0.929 12.275 -15.095 1.00 44.47 65 ARG A O 1
ATOM 539 N N . PHE A 1 66 ? -2.158 10.452 -14.708 1.00 45.97 66 PHE A N 1
ATOM 540 C CA . PHE A 1 66 ? -1.068 9.503 -14.972 1.00 45.97 66 PHE A CA 1
ATOM 541 C C . PHE A 1 66 ? -1.571 8.064 -15.156 1.00 45.97 66 PHE A C 1
ATOM 543 O O . PHE A 1 66 ? -1.232 7.159 -14.405 1.00 45.97 66 PHE A O 1
ATOM 550 N N . ASP A 1 67 ? -2.394 7.854 -16.179 1.00 48.56 67 ASP A N 1
ATOM 551 C CA . ASP A 1 67 ? -2.398 6.587 -16.913 1.00 48.56 67 ASP A CA 1
ATOM 552 C C . ASP A 1 67 ? -2.815 6.882 -18.352 1.00 48.56 67 ASP A C 1
ATOM 554 O O . ASP A 1 67 ? -3.999 6.920 -18.662 1.00 48.56 67 ASP A O 1
ATOM 558 N N . LYS A 1 68 ? -1.834 7.244 -19.186 1.00 45.12 68 LYS A N 1
ATOM 559 C CA . LYS A 1 68 ? -1.816 7.032 -20.643 1.00 45.12 68 LYS A CA 1
ATOM 560 C C . LYS A 1 68 ? -0.400 7.283 -21.158 1.00 45.12 68 LYS A C 1
ATOM 562 O O . LYS A 1 68 ? -0.098 8.324 -21.723 1.00 45.12 68 LYS A O 1
ATOM 567 N N . SER A 1 69 ? 0.462 6.308 -20.928 1.00 38.03 69 SER A N 1
ATOM 568 C CA . SER A 1 69 ? 1.507 5.899 -21.869 1.00 38.03 69 SER A CA 1
ATOM 569 C C . SER A 1 69 ? 1.879 4.490 -21.400 1.00 38.03 69 SER A C 1
ATOM 571 O O . SER A 1 69 ? 2.318 4.334 -20.270 1.00 38.03 69 SER A O 1
ATOM 573 N N . GLY A 1 70 ? 1.533 3.408 -22.093 1.00 48.62 70 GLY A N 1
ATOM 574 C CA . GLY A 1 70 ? 1.639 3.257 -23.535 1.00 48.62 70 GLY A CA 1
ATOM 575 C C . GLY A 1 70 ? 3.117 3.077 -23.859 1.00 48.62 70 GLY A C 1
ATOM 576 O O . GLY A 1 70 ? 3.811 4.088 -23.950 1.00 48.62 70 GLY A O 1
ATOM 577 N N . PHE A 1 71 ? 3.496 1.803 -24.031 1.00 39.69 71 PHE A N 1
ATOM 578 C CA . PHE A 1 71 ? 4.821 1.224 -24.311 1.00 39.69 71 PHE A CA 1
ATOM 579 C C . PHE A 1 71 ? 5.773 1.033 -23.126 1.00 39.69 71 PHE A C 1
ATOM 581 O O . PHE A 1 71 ? 6.131 2.020 -22.452 1.00 39.69 71 PHE A O 1
#

Mean predicted aligned error: 9.95 Å

Radius of gyration: 12.76 Å; Cα contacts (8 Å, |Δi|>4): 49; chains: 1; bounding box: 32×25×34 Å